Protein AF-A0AAF0R1K1-F1 (afdb_monomer)

Mean predicted aligned error: 7.23 Å

Sequence (117 aa):
MIPFNQLHDDLNLDPNGYLHAYNINDIQLICCQTDANTLWLVPDVVQRRFILCLKDMKVKFYWVLKRDRPKDKEVVKYERTLDPVDCPKPWEVKYVLNGSTNSFRAYNIISYIYSCD

Nearest PDB structures (foldseek):
  8j07-assembly1_3B  TM=2.674E-01  e=5.855E-01  Homo sapiens
  9cpb-assembly1_3K  TM=2.733E-01  e=1.311E+00  Bos taurus
  8iyj-assembly1_T  TM=2.563E-01  e=1.402E+00  Mus musculus
  3osn-assembly1_A  TM=3.584E-01  e=3.359E+00  Homo sapiens
  6hiv-assembly1_DH  TM=2.052E-01  e=8.606E+00  Trypanosoma brucei brucei

pLDDT: mean 85.27, std 10.62, range [51.88, 97.0]

Radius of gyration: 18.84 Å; Cα contacts (8 Å, |Δi|>4): 92; chains: 1; bounding box: 39×38×46 Å

Structure (mmCIF, N/CA/C/O backbone):
data_AF-A0AAF0R1K1-F1
#
_entry.id   AF-A0AAF0R1K1-F1
#
loop_
_atom_site.group_PDB
_atom_site.id
_atom_site.type_symbol
_atom_site.label_atom_id
_atom_site.label_alt_id
_atom_site.label_comp_id
_atom_site.label_asym_id
_atom_site.label_entity_id
_atom_site.label_seq_id
_atom_site.pdbx_PDB_ins_code
_atom_site.Cartn_x
_atom_site.Cartn_y
_atom_site.Cartn_z
_atom_site.occupancy
_atom_site.B_iso_or_equiv
_atom_site.auth_seq_id
_atom_site.auth_comp_id
_atom_site.auth_asym_id
_atom_site.auth_atom_id
_atom_site.pdbx_PDB_model_num
ATOM 1 N N . MET A 1 1 ? -0.180 0.262 -19.659 1.00 68.00 1 MET A N 1
ATOM 2 C CA . MET A 1 1 ? 1.215 0.747 -19.655 1.00 68.00 1 MET A CA 1
ATOM 3 C C . MET A 1 1 ? 1.371 1.681 -20.829 1.00 68.00 1 MET A C 1
ATOM 5 O O . MET A 1 1 ? 0.822 1.376 -21.882 1.00 68.00 1 MET A O 1
ATOM 9 N N . ILE A 1 2 ? 2.045 2.806 -20.630 1.00 74.06 2 ILE A N 1
ATOM 10 C CA . ILE A 1 2 ? 2.293 3.795 -21.682 1.00 74.06 2 ILE A CA 1
ATOM 11 C C . ILE A 1 2 ? 3.792 3.724 -22.020 1.00 74.06 2 ILE A C 1
ATOM 13 O O . ILE A 1 2 ? 4.606 3.824 -21.096 1.00 74.06 2 ILE A O 1
ATOM 17 N N . PRO A 1 3 ? 4.172 3.481 -23.289 1.00 77.19 3 PRO A N 1
ATOM 18 C CA . PRO A 1 3 ? 5.562 3.544 -23.736 1.00 77.19 3 PRO A CA 1
ATOM 19 C C . PRO A 1 3 ? 6.194 4.908 -23.455 1.00 77.19 3 PRO A C 1
ATOM 21 O O . PRO A 1 3 ? 5.545 5.938 -23.629 1.00 77.19 3 PRO A O 1
ATOM 24 N N . PHE A 1 4 ? 7.471 4.927 -23.069 1.00 78.44 4 PHE A N 1
ATOM 25 C CA . PHE A 1 4 ? 8.150 6.179 -22.724 1.00 78.44 4 PHE A CA 1
ATOM 26 C C . PHE A 1 4 ? 8.236 7.158 -23.906 1.00 78.44 4 PHE A C 1
ATOM 28 O O . PHE A 1 4 ? 8.067 8.356 -23.720 1.00 78.44 4 PHE A O 1
ATOM 35 N N . ASN A 1 5 ? 8.386 6.657 -25.138 1.00 75.31 5 ASN A N 1
ATOM 36 C CA . ASN A 1 5 ? 8.406 7.481 -26.356 1.00 75.31 5 ASN A CA 1
ATOM 37 C C . ASN A 1 5 ? 7.065 8.143 -26.720 1.00 75.31 5 ASN A C 1
ATOM 39 O O . ASN A 1 5 ? 7.016 8.899 -27.686 1.00 75.31 5 ASN A O 1
ATOM 43 N N . GLN A 1 6 ? 5.983 7.834 -26.002 1.00 75.94 6 GLN A N 1
ATOM 44 C CA . GLN A 1 6 ? 4.661 8.437 -26.195 1.00 75.94 6 GLN A CA 1
ATOM 45 C C . GLN A 1 6 ? 4.332 9.490 -25.128 1.00 75.94 6 GLN A C 1
ATOM 47 O O . GLN A 1 6 ? 3.236 10.048 -25.139 1.00 75.94 6 GLN A O 1
ATOM 52 N N . LEU A 1 7 ? 5.249 9.753 -24.193 1.00 73.50 7 LEU A N 1
ATOM 53 C CA . LEU A 1 7 ? 5.088 10.787 -23.176 1.00 73.50 7 LEU A CA 1
ATOM 54 C C . LEU A 1 7 ? 5.511 12.136 -23.776 1.00 73.50 7 LEU A C 1
ATOM 56 O O . LEU A 1 7 ? 6.601 12.250 -24.326 1.00 73.50 7 LEU A O 1
ATOM 60 N N . HIS A 1 8 ? 4.640 13.146 -23.709 1.00 62.00 8 HIS A N 1
ATOM 61 C CA . HIS A 1 8 ? 4.997 14.516 -24.086 1.00 62.00 8 HIS A CA 1
ATOM 62 C C . HIS A 1 8 ? 5.939 15.128 -23.032 1.00 62.00 8 HIS A C 1
ATOM 64 O O . HIS A 1 8 ? 5.689 14.998 -21.834 1.00 62.00 8 HIS A O 1
ATOM 70 N N . ASP A 1 9 ? 6.996 15.800 -23.500 1.00 61.88 9 ASP A N 1
ATOM 71 C CA . ASP A 1 9 ? 8.170 16.298 -22.750 1.00 61.88 9 ASP A CA 1
ATOM 72 C C . ASP A 1 9 ? 7.897 17.395 -21.696 1.00 61.88 9 ASP A C 1
ATOM 74 O O . ASP A 1 9 ? 8.830 17.961 -21.125 1.00 61.88 9 ASP A O 1
ATOM 78 N N . ASP A 1 10 ? 6.637 17.712 -21.395 1.00 64.12 10 ASP A N 1
ATOM 79 C CA . ASP A 1 10 ? 6.292 18.829 -20.504 1.00 64.12 10 ASP A CA 1
ATOM 80 C C . ASP A 1 10 ? 6.666 18.556 -19.030 1.00 64.12 10 ASP A C 1
ATOM 82 O O . ASP A 1 10 ? 6.693 19.474 -18.206 1.00 64.12 10 ASP A O 1
ATOM 86 N N . LEU A 1 11 ? 6.974 17.300 -18.679 1.00 68.38 11 LEU A N 1
ATOM 87 C CA . LEU A 1 11 ? 7.378 16.880 -17.339 1.00 68.38 11 LEU A CA 1
ATOM 88 C C . LEU A 1 11 ? 8.791 16.280 -17.369 1.00 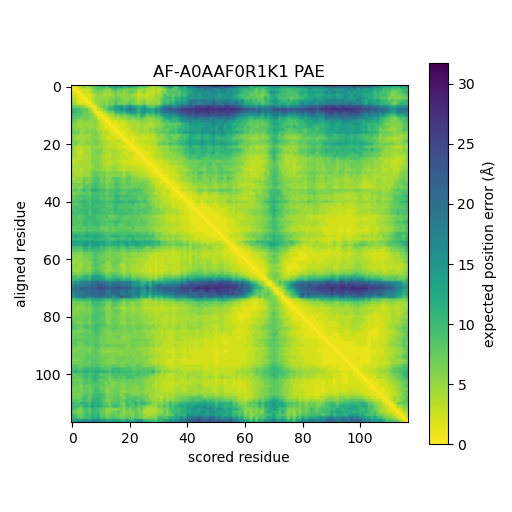68.38 11 LEU A C 1
ATOM 90 O O . LEU A 1 11 ? 9.025 15.267 -18.024 1.00 68.38 11 LEU A O 1
ATOM 94 N N . ASN A 1 12 ? 9.727 16.850 -16.602 1.00 74.38 12 ASN A N 1
ATOM 95 C CA . ASN A 1 12 ? 11.028 16.216 -16.385 1.00 74.38 12 ASN A CA 1
ATOM 96 C C . ASN A 1 12 ? 10.852 14.968 -15.499 1.00 74.38 12 ASN A C 1
ATOM 98 O O . ASN A 1 12 ? 10.825 15.065 -14.271 1.00 74.38 12 ASN A O 1
ATOM 102 N N . LEU A 1 13 ? 10.695 13.806 -16.141 1.00 75.44 13 LEU A N 1
ATOM 103 C CA . LEU A 1 13 ? 10.494 12.504 -15.492 1.00 75.44 13 LEU A CA 1
ATOM 104 C C . LEU A 1 13 ? 11.779 11.912 -14.900 1.00 75.44 13 LEU A C 1
ATOM 106 O O . LEU A 1 13 ? 11.704 10.956 -14.129 1.00 75.44 13 LEU A O 1
ATOM 110 N N . ASP A 1 14 ? 12.939 12.480 -15.229 1.00 79.50 14 ASP A N 1
ATOM 111 C CA . ASP A 1 14 ? 14.234 12.035 -14.727 1.00 79.50 14 ASP A CA 1
ATOM 112 C C . ASP A 1 14 ? 15.114 13.214 -14.286 1.00 79.50 14 ASP A C 1
ATOM 114 O O . ASP A 1 14 ? 16.162 13.491 -14.873 1.00 79.50 14 ASP A O 1
ATOM 118 N N . PRO A 1 15 ? 14.720 13.929 -13.219 1.00 81.69 15 PRO A N 1
ATOM 119 C CA . PRO A 1 15 ? 15.441 15.118 -12.776 1.00 81.69 15 PRO A CA 1
ATOM 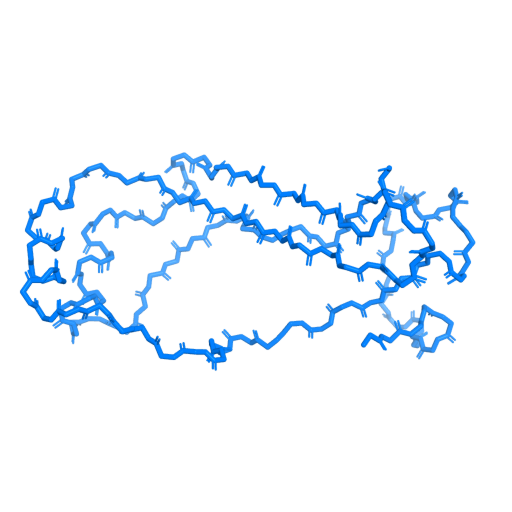120 C C . PRO A 1 15 ? 16.875 14.836 -12.314 1.00 81.69 15 PRO A C 1
ATOM 122 O O . PRO A 1 15 ? 17.673 15.765 -12.228 1.00 81.69 15 PRO A O 1
ATOM 125 N N . ASN A 1 16 ? 17.203 13.576 -12.022 1.00 84.12 16 ASN A N 1
ATOM 126 C CA . ASN A 1 16 ? 18.499 13.158 -11.494 1.00 84.12 16 ASN A CA 1
ATOM 127 C C . ASN A 1 16 ? 19.319 12.311 -12.486 1.00 84.12 16 ASN A C 1
ATOM 129 O O . ASN A 1 16 ? 20.400 11.849 -12.123 1.00 84.12 16 ASN A O 1
ATOM 133 N N . GLY A 1 17 ? 18.837 12.099 -13.715 1.00 83.94 17 GLY A N 1
ATOM 134 C CA . GLY A 1 17 ? 19.574 11.376 -14.756 1.00 83.94 17 GLY A CA 1
ATOM 135 C C . GLY A 1 17 ? 19.710 9.862 -14.532 1.00 83.94 17 GLY A C 1
ATOM 136 O O . GLY A 1 17 ? 20.645 9.249 -15.050 1.00 83.94 17 GLY A O 1
ATOM 137 N N . TYR A 1 18 ? 18.828 9.235 -13.749 1.00 83.62 18 TYR A N 1
ATOM 138 C CA . TYR A 1 18 ? 18.872 7.795 -13.473 1.00 83.62 18 TYR A CA 1
ATOM 139 C C . TYR A 1 18 ? 18.490 6.932 -14.682 1.00 83.62 18 TYR A C 1
ATOM 141 O O . TYR A 1 18 ? 18.896 5.772 -14.762 1.00 83.62 18 TYR A O 1
ATOM 149 N N . LEU A 1 19 ? 17.723 7.475 -15.628 1.00 84.50 19 LEU A N 1
ATOM 150 C CA . LEU A 1 19 ? 17.223 6.751 -16.793 1.00 84.50 19 LEU A CA 1
ATOM 151 C C . LEU A 1 19 ? 18.232 6.713 -17.950 1.00 84.50 19 LEU A C 1
ATOM 153 O O . LEU A 1 19 ? 18.048 5.925 -18.873 1.00 84.50 19 LEU A O 1
ATOM 157 N N . HIS A 1 20 ? 19.332 7.477 -17.892 1.00 84.19 20 HIS A N 1
ATOM 158 C CA . HIS A 1 20 ? 20.358 7.511 -18.949 1.00 84.19 20 HIS A CA 1
ATOM 159 C C . HIS A 1 20 ? 21.010 6.153 -19.250 1.00 84.19 20 HIS A C 1
ATOM 161 O O . HIS A 1 20 ? 21.535 5.959 -20.346 1.00 84.19 20 HIS A O 1
ATOM 167 N N . ALA A 1 21 ? 20.995 5.218 -18.296 1.00 87.19 21 ALA A N 1
ATOM 168 C CA . ALA A 1 21 ? 21.533 3.872 -18.481 1.00 87.19 21 ALA A CA 1
ATOM 169 C C . ALA A 1 21 ? 20.591 2.926 -19.258 1.00 87.19 21 ALA A C 1
ATOM 171 O O . ALA A 1 21 ? 21.010 1.828 -19.622 1.00 87.19 21 ALA A O 1
ATOM 172 N N . TYR A 1 22 ? 19.341 3.328 -19.507 1.00 85.44 22 TYR A N 1
ATOM 173 C CA . TYR A 1 22 ? 18.289 2.489 -20.083 1.00 85.44 22 TYR A CA 1
ATOM 174 C C . TYR A 1 22 ? 17.904 2.948 -21.491 1.00 85.44 22 TYR A C 1
ATOM 176 O O . TYR A 1 22 ? 17.942 4.137 -21.813 1.00 85.44 22 TYR A O 1
ATOM 184 N N . ASN A 1 23 ? 17.498 2.008 -22.349 1.00 87.88 23 ASN A N 1
ATOM 185 C CA . ASN A 1 23 ? 16.909 2.356 -23.636 1.00 87.88 23 ASN A CA 1
ATOM 186 C C . ASN A 1 23 ? 15.466 2.850 -23.437 1.00 87.88 23 ASN A C 1
ATOM 188 O O . ASN A 1 23 ? 14.776 2.440 -22.506 1.00 87.88 23 ASN A O 1
ATOM 192 N N . ILE A 1 24 ? 14.957 3.657 -24.370 1.00 83.50 24 ILE A N 1
ATOM 193 C CA . ILE A 1 24 ? 13.559 4.104 -24.364 1.00 83.50 24 ILE A CA 1
ATOM 194 C C . ILE A 1 24 ? 12.547 2.947 -24.332 1.00 83.50 24 ILE A C 1
ATOM 196 O O . ILE A 1 24 ? 11.460 3.089 -23.779 1.00 83.50 24 ILE A O 1
ATOM 200 N N . ASN A 1 25 ? 12.914 1.792 -24.895 1.00 84.38 25 ASN A N 1
ATOM 201 C CA . ASN A 1 25 ? 12.087 0.583 -24.891 1.00 84.38 25 ASN A CA 1
ATOM 202 C C . ASN A 1 25 ? 12.113 -0.177 -23.553 1.00 84.38 25 ASN A C 1
ATOM 204 O O . ASN A 1 25 ? 11.240 -1.012 -23.317 1.00 84.38 25 ASN A O 1
ATOM 208 N N . ASP A 1 26 ? 13.089 0.104 -22.688 1.00 83.31 26 ASP A N 1
ATOM 209 C CA . ASP A 1 26 ? 13.217 -0.521 -21.368 1.00 83.31 26 ASP A CA 1
ATOM 210 C C . ASP A 1 26 ? 12.384 0.211 -20.304 1.00 83.31 26 ASP A C 1
ATOM 212 O O . ASP A 1 26 ? 12.149 -0.321 -19.218 1.00 83.31 26 ASP A O 1
ATOM 216 N N . ILE A 1 27 ? 11.913 1.422 -20.617 1.00 84.06 27 ILE A N 1
ATOM 217 C CA . ILE A 1 27 ? 11.181 2.288 -19.696 1.00 84.06 27 ILE A CA 1
ATOM 218 C C . ILE A 1 27 ? 9.689 2.250 -20.033 1.00 84.06 27 ILE A C 1
ATOM 220 O O . ILE A 1 27 ? 9.266 2.443 -21.175 1.00 84.06 27 ILE A O 1
ATOM 224 N N . GLN A 1 28 ? 8.864 2.022 -19.013 1.00 82.69 28 GLN A N 1
ATOM 225 C CA . GLN A 1 28 ? 7.411 1.972 -19.144 1.00 82.69 28 GLN A CA 1
ATOM 226 C C . GLN A 1 28 ? 6.748 2.749 -18.014 1.00 82.69 28 GLN A C 1
ATOM 228 O O . GLN A 1 28 ? 7.118 2.603 -16.849 1.00 82.69 28 GLN A O 1
ATOM 233 N N . LEU A 1 29 ? 5.715 3.526 -18.346 1.00 83.50 29 LEU A N 1
ATOM 234 C CA . LEU A 1 29 ? 4.883 4.183 -17.346 1.00 83.50 29 LEU A CA 1
ATOM 235 C C . LEU A 1 29 ? 3.709 3.281 -16.947 1.00 83.50 29 LEU A C 1
ATOM 237 O O . LEU A 1 29 ? 2.954 2.772 -17.790 1.00 83.50 29 LEU A O 1
ATOM 241 N N . ILE A 1 30 ? 3.535 3.114 -15.636 1.00 83.94 30 ILE A N 1
ATOM 242 C CA . ILE A 1 30 ? 2.426 2.377 -15.029 1.00 83.94 30 ILE A CA 1
ATOM 243 C C . ILE A 1 30 ? 1.500 3.376 -14.339 1.00 83.94 30 ILE A C 1
ATOM 245 O O . ILE A 1 30 ? 1.873 4.008 -13.355 1.00 83.94 30 ILE A O 1
ATOM 249 N N . CYS A 1 31 ? 0.273 3.492 -14.844 1.00 82.88 31 CYS A N 1
ATOM 250 C CA . CYS A 1 31 ? -0.772 4.304 -14.231 1.00 82.88 31 CYS A CA 1
ATOM 251 C C . CYS A 1 31 ? -1.653 3.406 -13.357 1.00 82.88 31 CYS A C 1
ATOM 253 O O . CYS A 1 31 ? -2.445 2.619 -13.878 1.00 82.88 31 CYS A O 1
ATOM 255 N N . CYS A 1 32 ? -1.504 3.506 -12.038 1.00 84.38 32 CYS A N 1
ATOM 256 C CA . CYS A 1 32 ? -2.362 2.803 -11.086 1.00 84.38 32 CYS A CA 1
ATOM 257 C C . CYS A 1 32 ? -3.651 3.594 -10.836 1.00 84.38 32 CYS A C 1
ATOM 259 O O . CYS A 1 32 ? -3.615 4.816 -10.698 1.00 84.38 32 CYS A O 1
ATOM 261 N N . GLN A 1 33 ? -4.782 2.896 -10.737 1.00 88.69 33 GLN A N 1
ATOM 262 C CA . GLN A 1 33 ? -6.019 3.488 -10.228 1.00 88.69 33 GLN A CA 1
ATOM 263 C C . GLN A 1 33 ? -5.927 3.652 -8.707 1.00 88.69 33 GLN A C 1
ATOM 265 O O . GLN A 1 33 ? -5.313 2.829 -8.026 1.00 88.69 33 GLN A O 1
ATOM 270 N N . THR A 1 34 ? -6.513 4.728 -8.183 1.00 86.75 34 THR A N 1
ATOM 271 C CA . THR A 1 34 ? -6.523 5.019 -6.741 1.00 86.75 34 THR A CA 1
ATOM 272 C C . THR A 1 34 ? -7.482 4.117 -5.976 1.00 86.75 34 THR A C 1
ATOM 274 O O . THR A 1 34 ? -7.205 3.765 -4.831 1.00 86.75 34 THR A O 1
ATOM 277 N N . ASP A 1 35 ? -8.591 3.736 -6.609 1.00 91.12 35 ASP A N 1
ATOM 278 C CA . ASP A 1 35 ? -9.600 2.880 -6.001 1.00 91.12 35 ASP A CA 1
ATOM 279 C C . ASP A 1 35 ? -9.208 1.408 -6.120 1.00 91.12 35 ASP A C 1
ATOM 281 O O . ASP A 1 35 ? -8.686 0.949 -7.140 1.00 91.12 35 ASP A O 1
ATOM 285 N N . ALA A 1 36 ? -9.479 0.649 -5.059 1.00 89.44 36 ALA A N 1
ATOM 286 C CA . ALA A 1 36 ? -9.235 -0.782 -5.057 1.00 89.44 36 ALA A CA 1
ATOM 287 C C . ALA A 1 36 ? -10.161 -1.482 -6.062 1.00 89.44 36 ALA A C 1
ATOM 289 O O . ALA A 1 36 ? -11.368 -1.250 -6.093 1.00 89.44 36 ALA A O 1
ATOM 290 N N . ASN A 1 37 ? -9.602 -2.406 -6.840 1.00 91.31 37 ASN A N 1
ATOM 291 C CA . ASN A 1 37 ? -10.364 -3.218 -7.789 1.00 91.31 37 ASN A CA 1
ATOM 292 C C . ASN A 1 37 ? -11.131 -4.379 -7.125 1.00 91.31 37 ASN A C 1
ATOM 294 O O . ASN A 1 37 ? -11.931 -5.042 -7.782 1.00 91.31 37 ASN A O 1
ATOM 298 N N . THR A 1 38 ? -10.884 -4.646 -5.841 1.00 93.00 38 THR A N 1
ATOM 299 C CA . THR A 1 38 ? -11.530 -5.713 -5.071 1.00 93.00 38 THR A CA 1
ATOM 300 C C . THR A 1 38 ? -12.130 -5.180 -3.781 1.00 93.00 38 THR A C 1
ATOM 302 O O . THR A 1 38 ? -11.501 -4.387 -3.079 1.00 93.00 38 THR A O 1
ATOM 305 N N . LEU A 1 39 ? -13.308 -5.692 -3.423 1.00 91.62 39 LEU A N 1
ATOM 306 C CA . LEU A 1 39 ? -13.934 -5.418 -2.133 1.00 91.62 39 LEU A CA 1
ATOM 307 C C . LEU A 1 39 ? -13.116 -6.011 -0.982 1.00 91.62 39 LEU A C 1
ATOM 309 O O . LEU A 1 39 ? -12.545 -7.099 -1.083 1.00 91.62 39 LEU A O 1
ATOM 313 N N . TRP A 1 40 ? -13.113 -5.311 0.148 1.00 90.19 40 TRP A N 1
ATOM 314 C CA . TRP A 1 40 ? -12.492 -5.796 1.371 1.00 90.19 40 TRP A CA 1
ATOM 315 C C . TRP A 1 40 ? -13.422 -6.790 2.077 1.00 90.19 40 TRP A C 1
ATOM 317 O O . TRP A 1 40 ? -14.244 -6.420 2.908 1.00 90.19 40 TRP A O 1
ATOM 327 N N . LEU A 1 41 ? -13.309 -8.071 1.716 1.00 92.62 41 LEU A N 1
ATOM 328 C CA . LEU A 1 41 ? -14.176 -9.159 2.198 1.00 92.62 41 LEU A CA 1
ATOM 329 C C . LEU A 1 41 ? -13.789 -9.680 3.597 1.00 92.62 41 LEU A C 1
ATOM 331 O O . LEU A 1 41 ? -13.761 -10.888 3.834 1.00 92.62 41 LEU A O 1
ATOM 335 N N . VAL A 1 42 ? -13.450 -8.790 4.532 1.00 92.88 42 VAL A N 1
ATOM 336 C CA . VAL A 1 42 ? -13.164 -9.182 5.921 1.00 92.88 42 VAL A CA 1
ATOM 337 C C . VAL A 1 42 ? -14.481 -9.305 6.691 1.00 92.88 42 VAL A C 1
ATOM 339 O O . VAL A 1 42 ? -15.216 -8.325 6.757 1.00 92.88 42 VAL A O 1
ATOM 342 N N . PRO A 1 43 ? -14.789 -10.463 7.310 1.00 95.75 43 PRO A N 1
ATOM 343 C CA . PRO A 1 43 ? -16.024 -10.622 8.075 1.00 95.75 43 PRO A CA 1
ATOM 344 C C . PRO A 1 43 ? -16.127 -9.627 9.237 1.00 95.75 43 PRO A C 1
ATOM 346 O O . PRO A 1 43 ? -15.141 -9.401 9.944 1.00 95.75 43 PRO A O 1
ATOM 349 N N . ASP A 1 44 ? -17.334 -9.131 9.518 1.00 93.19 44 ASP A N 1
ATOM 350 C CA . ASP A 1 44 ? -17.600 -8.123 10.558 1.00 93.19 44 ASP A CA 1
ATOM 351 C C . ASP A 1 44 ? -16.983 -8.465 11.920 1.00 93.19 44 ASP A C 1
ATOM 353 O O . ASP A 1 44 ? -16.407 -7.614 12.600 1.00 93.19 44 ASP A O 1
ATOM 357 N N . VAL A 1 45 ? -17.075 -9.732 12.336 1.00 95.38 45 VAL A N 1
ATOM 358 C CA . VAL A 1 45 ? -16.522 -10.198 13.619 1.00 95.38 45 VAL A CA 1
ATOM 359 C C . VAL A 1 45 ? -14.996 -10.052 13.647 1.00 95.38 45 VAL A C 1
ATOM 361 O O . VAL A 1 45 ? -14.427 -9.656 14.667 1.00 95.38 45 VAL A O 1
ATOM 364 N N . VAL A 1 46 ? -14.331 -10.329 12.522 1.00 95.56 46 VAL A N 1
ATOM 365 C CA . VAL A 1 46 ? -12.878 -10.187 12.374 1.00 95.56 46 VAL A CA 1
ATOM 366 C C . VAL A 1 46 ? -12.496 -8.711 12.354 1.00 95.56 46 VAL A C 1
ATOM 368 O O . VAL A 1 46 ? -11.574 -8.322 13.070 1.00 95.56 46 VAL A O 1
ATOM 371 N N . GLN A 1 47 ? -13.232 -7.876 11.615 1.00 94.19 47 GLN A N 1
ATOM 372 C CA . GLN A 1 47 ? -12.987 -6.435 11.552 1.00 94.19 47 GLN A CA 1
ATOM 373 C C . GLN A 1 47 ? -13.128 -5.776 12.933 1.00 94.19 47 GLN A C 1
ATOM 375 O O . GLN A 1 47 ? -12.224 -5.065 13.372 1.00 94.19 47 GLN A O 1
ATOM 380 N N . ARG A 1 48 ? -14.210 -6.067 13.672 1.00 94.75 48 ARG A N 1
ATOM 381 C CA . ARG A 1 48 ? -14.425 -5.548 15.036 1.00 94.75 48 ARG A CA 1
ATOM 382 C C . ARG A 1 48 ? -13.303 -5.959 15.981 1.00 94.75 48 ARG A C 1
ATOM 384 O O . ARG A 1 48 ? -12.784 -5.128 16.726 1.00 94.75 48 ARG A O 1
ATOM 391 N N . ARG A 1 49 ? -12.888 -7.229 15.934 1.00 94.81 49 ARG A N 1
ATOM 392 C CA . ARG A 1 49 ? -11.777 -7.717 16.760 1.00 94.81 49 ARG A CA 1
ATOM 393 C C . ARG A 1 49 ? -10.454 -7.055 16.378 1.00 94.81 49 ARG A C 1
ATOM 395 O O . ARG A 1 49 ? -9.689 -6.691 17.268 1.00 94.81 49 ARG A O 1
ATOM 402 N N . PHE A 1 50 ? -10.207 -6.847 15.086 1.00 93.06 50 PHE A N 1
ATOM 403 C CA . PHE A 1 50 ? -9.036 -6.124 14.600 1.00 93.06 50 PHE A CA 1
ATOM 404 C C . PHE A 1 50 ? -8.999 -4.690 15.145 1.00 93.06 50 PHE A C 1
ATOM 406 O O . PHE A 1 50 ? -7.998 -4.297 15.738 1.00 93.06 50 PHE A O 1
ATOM 413 N N . ILE A 1 51 ? -10.105 -3.943 15.057 1.00 94.25 51 ILE A N 1
ATOM 414 C CA . ILE A 1 51 ? -10.222 -2.572 15.587 1.00 94.25 51 ILE A CA 1
ATOM 415 C C . ILE A 1 51 ? -9.924 -2.524 17.095 1.00 94.25 51 ILE A C 1
ATOM 417 O O . ILE A 1 51 ? -9.187 -1.650 17.560 1.00 94.25 51 ILE A O 1
ATOM 421 N N . LEU A 1 52 ? -10.459 -3.470 17.874 1.00 93.56 52 LEU A N 1
ATOM 422 C CA . LEU A 1 52 ? -10.225 -3.533 19.321 1.00 93.56 52 LEU A CA 1
ATOM 423 C C . LEU A 1 52 ? -8.753 -3.808 19.656 1.00 93.56 52 LEU A C 1
ATOM 425 O O . LEU A 1 52 ? -8.185 -3.159 20.537 1.00 93.56 52 LEU A O 1
ATOM 429 N N . CYS A 1 53 ? -8.124 -4.737 18.937 1.00 93.38 53 CYS A N 1
ATOM 430 C CA . CYS A 1 53 ? -6.761 -5.183 19.213 1.00 93.38 53 CYS A CA 1
ATOM 431 C C . CYS A 1 53 ? -5.667 -4.316 18.569 1.00 93.38 53 CYS A C 1
ATOM 433 O O . CYS A 1 53 ? -4.505 -4.463 18.944 1.00 93.38 53 CYS A O 1
ATOM 435 N N . LEU A 1 54 ? -6.002 -3.416 17.638 1.00 92.56 54 LEU A N 1
ATOM 436 C CA . LEU A 1 54 ? -5.023 -2.577 16.946 1.00 92.56 54 LEU A CA 1
ATOM 437 C C . LEU A 1 54 ? -4.359 -1.602 17.938 1.00 92.56 54 LEU A C 1
ATOM 439 O O . LEU A 1 54 ? -4.969 -0.628 18.380 1.00 92.56 54 LEU A O 1
ATOM 443 N N . LYS A 1 55 ? -3.120 -1.894 18.333 1.00 88.81 55 LYS A N 1
ATOM 444 C CA . LYS A 1 55 ? -2.304 -1.063 19.235 1.00 88.81 55 LYS A CA 1
ATOM 445 C C . LYS A 1 55 ? -1.027 -0.634 18.539 1.00 88.81 55 LYS A C 1
ATOM 447 O O . LYS A 1 55 ? -0.796 0.556 18.391 1.00 88.81 55 LYS A O 1
ATOM 452 N N . ASP A 1 56 ? -0.297 -1.615 18.027 1.00 87.62 56 ASP A N 1
ATOM 453 C CA . ASP A 1 56 ? 0.865 -1.423 17.174 1.00 87.62 56 ASP A CA 1
ATOM 454 C C . ASP A 1 56 ? 0.528 -1.893 15.765 1.00 87.62 56 ASP A C 1
ATOM 456 O O . ASP A 1 56 ? -0.187 -2.881 15.571 1.00 87.62 56 ASP A O 1
ATOM 460 N N . MET A 1 57 ? 1.029 -1.171 14.770 1.00 89.38 57 MET A N 1
ATOM 461 C CA . MET A 1 57 ? 0.764 -1.459 13.370 1.00 89.38 57 MET A CA 1
ATOM 462 C C . MET A 1 57 ? 2.044 -1.302 12.562 1.00 89.38 57 MET A C 1
ATOM 464 O O . MET A 1 57 ? 2.849 -0.410 12.817 1.00 89.38 57 MET A O 1
ATOM 468 N N . LYS A 1 58 ? 2.205 -2.160 11.557 1.00 90.75 58 LYS A N 1
ATOM 469 C CA . LYS A 1 58 ? 3.192 -1.994 10.494 1.00 90.75 58 LYS A CA 1
ATOM 470 C C . LYS A 1 58 ? 2.448 -1.945 9.175 1.00 90.75 58 LYS A C 1
ATOM 472 O O . LYS A 1 58 ? 1.638 -2.828 8.899 1.00 90.75 58 LYS A O 1
ATOM 477 N N . VAL A 1 59 ? 2.728 -0.929 8.371 1.00 91.56 59 VAL A N 1
ATOM 478 C CA . VAL A 1 59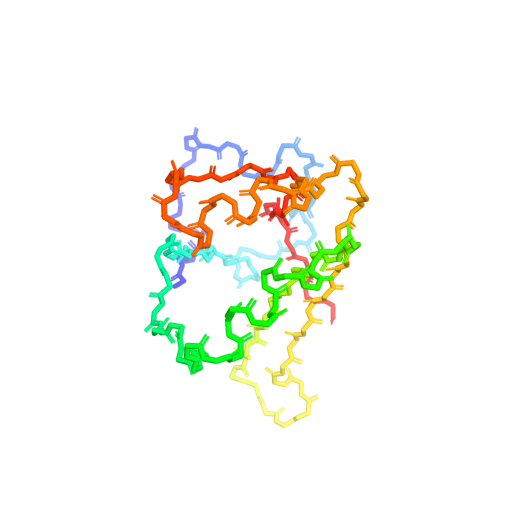 ? 2.195 -0.842 7.013 1.00 91.56 59 VAL A CA 1
ATOM 479 C C . VAL A 1 59 ? 3.232 -1.429 6.069 1.00 91.56 59 VAL A C 1
ATOM 481 O O . VAL A 1 59 ? 4.413 -1.090 6.141 1.00 91.56 59 VAL A O 1
ATOM 484 N N . LYS A 1 60 ? 2.793 -2.333 5.196 1.00 93.12 60 LYS A N 1
ATOM 485 C CA . LYS A 1 60 ? 3.622 -2.904 4.139 1.00 93.12 60 LYS A CA 1
ATOM 486 C C . LYS A 1 60 ? 3.118 -2.423 2.794 1.00 93.12 60 LYS A C 1
ATOM 488 O O . LYS A 1 60 ? 1.922 -2.486 2.526 1.00 93.12 60 LYS A O 1
ATOM 493 N N . PHE A 1 61 ? 4.044 -1.986 1.957 1.00 91.50 61 PHE A N 1
ATOM 494 C CA . PHE A 1 61 ? 3.787 -1.652 0.568 1.00 91.50 61 PHE A CA 1
ATOM 495 C C . PHE A 1 61 ? 4.567 -2.615 -0.315 1.00 91.50 61 PHE A C 1
ATOM 497 O O . PHE A 1 61 ? 5.739 -2.891 -0.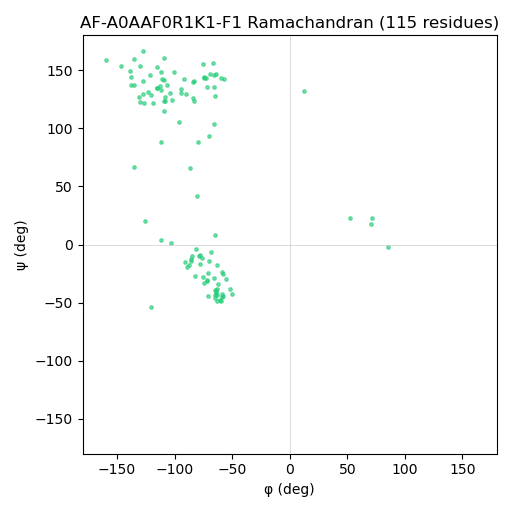058 1.00 91.50 61 PHE A O 1
ATOM 504 N N . TYR A 1 62 ? 3.919 -3.137 -1.348 1.00 91.56 62 TYR A N 1
ATOM 505 C CA . TYR A 1 62 ? 4.566 -4.002 -2.317 1.00 91.56 62 TYR A CA 1
ATOM 506 C C . TYR A 1 62 ? 3.955 -3.791 -3.695 1.00 91.56 62 TYR A C 1
ATOM 508 O O . TYR A 1 62 ? 2.784 -3.434 -3.820 1.00 91.56 62 TYR A O 1
ATOM 516 N N . TRP A 1 63 ? 4.746 -4.058 -4.724 1.00 89.19 63 TRP A N 1
ATOM 517 C CA . TRP A 1 63 ? 4.265 -4.179 -6.092 1.00 89.19 63 TRP A CA 1
ATOM 518 C C . TRP A 1 63 ? 4.788 -5.476 -6.698 1.00 89.19 63 TRP A C 1
ATOM 520 O O . TRP A 1 63 ? 5.809 -6.024 -6.273 1.00 89.19 63 TRP A O 1
ATOM 530 N N . VAL A 1 64 ? 4.048 -5.991 -7.677 1.00 89.50 64 VAL A N 1
ATOM 531 C CA . VAL A 1 64 ? 4.398 -7.201 -8.421 1.00 89.50 64 VAL A CA 1
ATOM 532 C C . VAL A 1 64 ? 4.280 -6.887 -9.901 1.00 89.50 64 VAL A C 1
ATOM 534 O O . VAL A 1 64 ? 3.207 -6.504 -10.365 1.00 89.50 64 VAL A O 1
ATOM 537 N N . LEU A 1 65 ? 5.368 -7.076 -10.638 1.00 87.38 65 LEU A N 1
ATOM 538 C CA . LEU A 1 65 ? 5.397 -6.956 -12.087 1.00 87.38 65 LEU A CA 1
ATOM 539 C C . LEU A 1 65 ? 5.545 -8.339 -12.697 1.00 87.38 65 LEU A C 1
ATOM 541 O O . LEU A 1 65 ? 6.478 -9.076 -12.380 1.00 87.38 65 LEU A O 1
ATOM 545 N N . LYS A 1 66 ? 4.598 -8.684 -13.567 1.00 84.88 66 LYS A N 1
ATOM 546 C CA . LYS A 1 66 ? 4.628 -9.912 -14.355 1.00 84.88 66 LYS A CA 1
ATOM 547 C C . LYS A 1 66 ? 5.058 -9.567 -15.777 1.00 84.88 66 LYS A C 1
ATOM 549 O O . LYS A 1 66 ? 4.452 -8.701 -16.401 1.00 84.88 66 LYS A O 1
ATOM 554 N N . ARG A 1 67 ? 6.111 -10.217 -16.262 1.00 78.69 67 ARG A N 1
ATOM 555 C CA . ARG A 1 67 ? 6.691 -10.053 -17.597 1.00 78.69 67 ARG A CA 1
ATOM 556 C C . ARG A 1 67 ? 6.395 -11.286 -18.432 1.00 78.69 67 ARG A C 1
ATOM 558 O O . ARG A 1 67 ? 6.516 -12.402 -17.940 1.00 78.69 67 ARG A O 1
ATOM 565 N N . ASP A 1 68 ? 6.112 -11.067 -19.706 1.00 73.25 68 ASP A N 1
ATOM 566 C CA . ASP A 1 68 ? 5.832 -12.127 -20.674 1.00 73.25 68 ASP A CA 1
ATOM 567 C C . ASP A 1 68 ? 7.149 -12.648 -21.294 1.00 73.25 68 ASP A C 1
ATOM 569 O O . ASP A 1 68 ? 7.474 -12.382 -22.450 1.00 73.25 68 ASP A O 1
ATOM 573 N N . ARG A 1 69 ? 8.008 -13.285 -20.480 1.00 66.06 69 ARG A N 1
ATOM 574 C CA . ARG A 1 69 ? 9.302 -13.868 -20.908 1.00 66.06 69 ARG A CA 1
ATOM 575 C C . ARG A 1 69 ? 9.291 -15.393 -20.7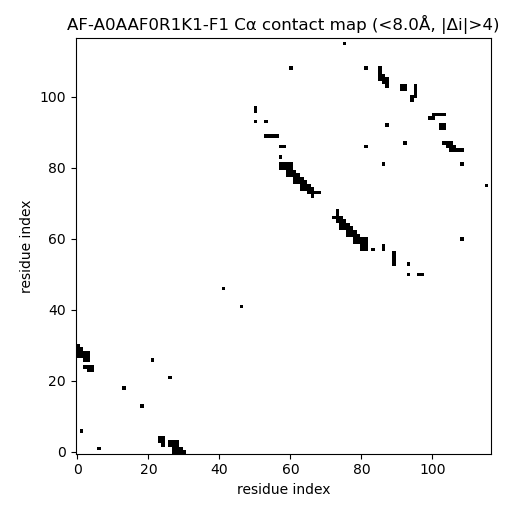36 1.00 66.06 69 ARG A C 1
ATOM 577 O O . ARG A 1 69 ? 8.619 -15.873 -19.833 1.00 66.06 69 ARG A O 1
ATOM 584 N N . PRO A 1 70 ? 10.073 -16.165 -21.519 1.00 62.25 70 PRO A N 1
ATOM 585 C CA . PRO A 1 70 ? 10.157 -17.609 -21.324 1.00 62.25 70 PRO A CA 1
ATOM 586 C C . PRO A 1 70 ? 10.787 -17.951 -19.961 1.00 62.25 70 PRO A C 1
ATOM 588 O O . PRO A 1 70 ? 11.841 -17.413 -19.629 1.00 62.25 70 PRO A O 1
ATOM 591 N N . LYS A 1 71 ? 10.070 -18.808 -19.213 1.00 51.88 71 LYS A N 1
ATOM 592 C CA . LYS A 1 71 ? 10.301 -19.469 -17.907 1.00 51.88 71 LYS A CA 1
ATOM 593 C C . LYS A 1 71 ? 11.459 -18.984 -17.008 1.00 51.88 71 LYS A C 1
ATOM 595 O O . LYS A 1 71 ? 12.613 -18.891 -17.407 1.00 51.88 71 LYS A O 1
ATOM 600 N N . ASP A 1 72 ? 11.101 -18.778 -15.736 1.00 56.06 72 ASP A N 1
ATOM 601 C CA . ASP A 1 72 ? 11.938 -18.495 -14.549 1.00 56.06 72 ASP A CA 1
ATOM 602 C C . ASP A 1 72 ? 12.332 -17.025 -14.292 1.00 56.06 72 ASP A C 1
ATOM 604 O O . ASP A 1 72 ? 12.922 -16.717 -13.258 1.00 56.06 72 ASP A O 1
ATOM 608 N N . LYS A 1 73 ? 11.938 -16.079 -15.160 1.00 58.19 73 LYS A N 1
ATOM 609 C CA . LYS A 1 73 ? 12.133 -14.620 -14.950 1.00 58.19 73 LYS A CA 1
ATOM 610 C C . LYS A 1 73 ? 10.846 -13.789 -15.056 1.00 58.19 73 LYS A C 1
ATOM 612 O O . LYS A 1 73 ? 10.895 -12.574 -15.278 1.00 58.19 73 LYS A O 1
ATOM 617 N N . GLU A 1 74 ? 9.700 -14.441 -14.901 1.00 70.56 74 GLU A N 1
ATOM 618 C CA . GLU A 1 74 ? 8.379 -13.864 -15.169 1.00 70.56 74 GLU A CA 1
ATOM 619 C C . GLU A 1 74 ? 7.900 -12.883 -14.097 1.00 70.56 74 GLU A C 1
ATOM 621 O O . GLU A 1 74 ? 7.142 -11.982 -14.427 1.00 70.56 74 GLU A O 1
ATOM 626 N N . VAL A 1 75 ? 8.323 -13.000 -12.834 1.00 81.69 75 VAL A N 1
ATOM 627 C CA . VAL A 1 75 ? 7.754 -12.187 -11.746 1.00 81.69 75 VAL A CA 1
ATOM 628 C C . VAL A 1 75 ? 8.838 -11.457 -10.968 1.00 81.69 75 VAL A C 1
ATOM 630 O O . VAL A 1 75 ? 9.717 -12.082 -10.384 1.00 81.69 75 VAL A O 1
ATOM 633 N N . VAL A 1 76 ? 8.734 -10.131 -10.920 1.00 83.88 76 VAL A N 1
ATOM 634 C CA . VAL A 1 76 ? 9.539 -9.267 -10.052 1.00 83.88 76 VAL A CA 1
ATOM 635 C C . VAL A 1 76 ? 8.630 -8.727 -8.956 1.00 83.88 76 VAL A C 1
ATOM 637 O O . VAL A 1 76 ? 7.559 -8.189 -9.238 1.00 83.88 76 VAL A O 1
ATOM 640 N N . LYS A 1 77 ? 9.036 -8.892 -7.696 1.00 88.31 77 LYS A N 1
ATOM 641 C CA . LYS A 1 77 ? 8.308 -8.384 -6.532 1.00 88.31 77 LYS A CA 1
ATOM 642 C C . LYS A 1 77 ? 9.225 -7.479 -5.727 1.00 88.31 77 LYS A C 1
ATOM 644 O O . LYS A 1 77 ? 10.316 -7.885 -5.343 1.00 88.31 77 LYS A O 1
ATOM 649 N N . TYR A 1 78 ? 8.720 -6.303 -5.393 1.00 88.12 78 TYR A N 1
ATOM 650 C CA . TYR A 1 78 ? 9.316 -5.415 -4.408 1.00 88.12 78 TYR A CA 1
ATOM 651 C C . TYR A 1 78 ? 8.391 -5.325 -3.203 1.00 88.12 78 TYR A C 1
ATOM 653 O O . TYR A 1 78 ? 7.183 -5.182 -3.370 1.00 88.12 78 TYR A O 1
ATOM 661 N N . GLU A 1 79 ? 8.941 -5.393 -1.996 1.00 91.94 79 GLU A N 1
ATOM 662 C CA . GLU A 1 79 ? 8.202 -5.222 -0.747 1.00 91.94 79 GLU A CA 1
ATOM 663 C C . GLU A 1 79 ? 9.030 -4.368 0.205 1.00 91.94 79 GLU A C 1
ATOM 665 O O . GLU A 1 79 ? 10.229 -4.585 0.368 1.00 91.94 79 GLU A O 1
ATOM 670 N N . ARG A 1 80 ? 8.372 -3.424 0.874 1.00 91.69 80 ARG A N 1
ATOM 671 C CA . ARG A 1 80 ? 8.965 -2.653 1.960 1.00 91.69 80 ARG A CA 1
ATOM 672 C C . ARG A 1 80 ? 7.979 -2.478 3.103 1.00 91.69 80 ARG A C 1
ATOM 674 O O . ARG A 1 80 ? 6.765 -2.403 2.904 1.00 91.69 80 ARG A O 1
ATOM 681 N N . THR A 1 81 ? 8.518 -2.389 4.311 1.00 94.31 81 THR A N 1
ATOM 682 C CA . THR A 1 81 ? 7.759 -1.950 5.485 1.00 94.31 81 THR A CA 1
ATOM 683 C C . THR A 1 81 ? 7.989 -0.456 5.651 1.00 94.31 81 THR A C 1
ATOM 685 O O . THR A 1 81 ? 9.125 -0.011 5.528 1.00 94.31 81 THR A O 1
ATOM 688 N N . LEU A 1 82 ? 6.924 0.310 5.880 1.00 93.25 82 LEU A N 1
ATOM 689 C CA . LEU A 1 82 ? 7.040 1.744 6.113 1.00 93.25 82 LEU A CA 1
ATOM 690 C C . LEU A 1 82 ? 7.707 2.029 7.456 1.00 93.25 82 LEU A C 1
ATOM 692 O O . LEU A 1 82 ? 7.480 1.308 8.435 1.00 93.25 82 LEU A O 1
ATOM 696 N N . ASP A 1 83 ? 8.463 3.122 7.504 1.00 93.19 83 ASP A N 1
ATOM 697 C CA . ASP A 1 83 ? 8.999 3.626 8.757 1.00 93.19 83 ASP A CA 1
ATOM 698 C C . ASP A 1 83 ? 7.858 4.065 9.689 1.00 93.19 83 ASP A C 1
ATOM 700 O O . ASP A 1 83 ? 6.822 4.561 9.228 1.00 93.19 83 ASP A O 1
ATOM 704 N N . PRO A 1 84 ? 8.011 3.922 11.019 1.00 92.44 84 PRO A N 1
ATOM 705 C CA . PRO A 1 84 ? 6.960 4.292 11.966 1.00 92.44 84 PRO A CA 1
ATOM 706 C C . PRO A 1 84 ? 6.519 5.761 11.888 1.00 92.44 84 PRO A C 1
ATOM 708 O O . PRO A 1 84 ? 5.394 6.075 12.275 1.00 92.44 84 PRO A O 1
ATOM 711 N N . VAL A 1 85 ? 7.392 6.658 11.410 1.00 93.19 85 VAL A N 1
ATOM 712 C CA . VAL A 1 85 ? 7.084 8.085 11.204 1.00 93.19 85 VAL A CA 1
ATOM 713 C C . VAL A 1 85 ? 6.149 8.318 10.014 1.00 93.19 85 VAL A C 1
ATOM 715 O O . VAL A 1 85 ? 5.333 9.235 10.049 1.00 93.19 85 VAL A O 1
ATOM 718 N N . ASP A 1 86 ? 6.224 7.448 9.009 1.00 93.75 86 ASP A N 1
ATOM 719 C CA . ASP A 1 86 ? 5.441 7.524 7.777 1.00 93.75 86 ASP A CA 1
ATOM 720 C C . ASP A 1 86 ? 4.116 6.757 7.870 1.00 93.75 86 ASP A C 1
ATOM 722 O O . ASP A 1 86 ? 3.218 6.929 7.040 1.00 93.75 86 ASP A O 1
ATOM 726 N N . CYS A 1 87 ? 3.982 5.901 8.885 1.00 94.12 87 CYS A N 1
ATOM 727 C CA . CYS A 1 87 ? 2.755 5.174 9.167 1.00 94.12 87 CYS A CA 1
ATOM 728 C C . CYS A 1 87 ? 1.678 6.104 9.752 1.00 94.12 87 CYS A C 1
ATOM 730 O O . CYS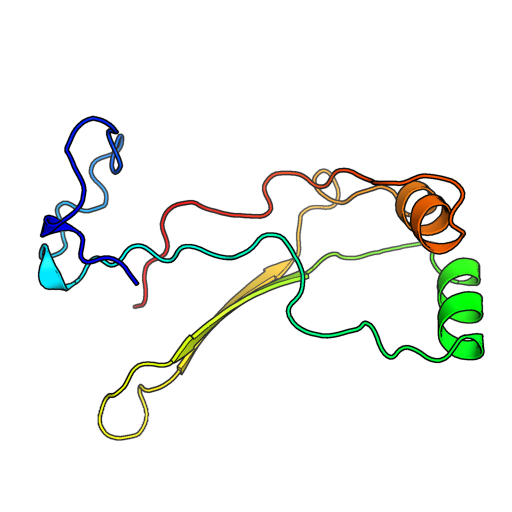 A 1 87 ? 1.981 6.947 10.604 1.00 94.12 87 CYS A O 1
ATOM 732 N N . PRO A 1 88 ? 0.398 5.894 9.391 1.00 95.06 88 PRO A N 1
ATOM 733 C CA . PRO A 1 88 ? -0.690 6.553 10.082 1.00 95.06 88 PRO A CA 1
ATOM 734 C C . PRO A 1 88 ? -0.745 6.025 11.507 1.00 95.06 88 PRO A C 1
ATOM 736 O O . PRO A 1 88 ? -0.320 4.903 11.823 1.00 95.06 88 PRO A O 1
ATOM 739 N N . LYS A 1 89 ? -1.309 6.830 12.386 1.00 94.25 89 LYS A N 1
ATOM 740 C CA . LYS A 1 89 ? -1.419 6.448 13.771 1.00 94.25 89 LYS A CA 1
ATOM 741 C C . LYS A 1 89 ? -2.518 5.393 13.961 1.00 94.25 89 LYS A C 1
ATOM 743 O O . LYS A 1 89 ? -3.569 5.483 13.325 1.00 94.25 89 LYS A O 1
ATOM 748 N N . PRO A 1 90 ? -2.340 4.407 14.863 1.00 94.88 90 PRO A N 1
ATOM 749 C CA . PRO A 1 90 ? -3.307 3.321 15.042 1.00 94.88 90 PRO A CA 1
ATOM 750 C C . PRO A 1 90 ? -4.753 3.787 15.270 1.00 94.88 90 PRO A C 1
ATOM 752 O O . PRO A 1 90 ? -5.683 3.185 14.745 1.00 94.88 90 PRO A O 1
ATOM 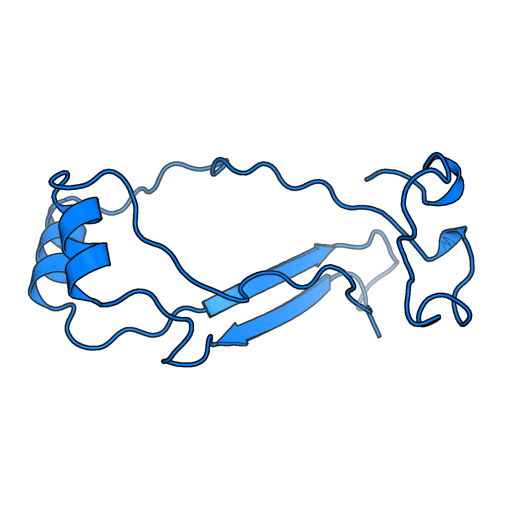755 N N . TRP A 1 91 ? -4.965 4.870 16.023 1.00 94.56 91 TRP A N 1
ATOM 756 C CA . TRP A 1 91 ? -6.305 5.402 16.291 1.00 94.56 91 TRP A CA 1
ATOM 757 C C . TRP A 1 91 ? -6.946 6.078 15.072 1.00 94.56 91 TRP A C 1
ATOM 759 O O . TRP A 1 91 ? -8.160 5.988 14.920 1.00 94.56 91 TRP A O 1
ATOM 769 N N . GLU A 1 92 ? -6.163 6.687 14.176 1.00 95.81 92 GLU A N 1
ATOM 770 C CA . GLU A 1 92 ? -6.679 7.259 12.924 1.00 95.81 92 GLU A CA 1
ATOM 771 C C . GLU A 1 92 ? -7.253 6.157 12.030 1.00 95.81 92 GLU A C 1
ATOM 773 O O . GLU A 1 92 ? -8.348 6.295 11.487 1.00 95.81 92 GLU A O 1
ATOM 778 N N . VAL A 1 93 ? -6.559 5.015 11.955 1.00 95.44 93 VAL A N 1
ATOM 779 C CA . VAL A 1 93 ? -7.049 3.829 11.242 1.00 95.44 93 VAL A CA 1
ATOM 780 C C . VAL A 1 93 ? -8.333 3.308 11.889 1.00 95.44 93 VAL A C 1
ATOM 782 O O . VAL A 1 93 ? -9.295 3.021 11.182 1.00 95.44 93 VAL A O 1
ATOM 785 N N . LYS A 1 94 ? -8.404 3.240 13.227 1.00 95.69 94 LYS A N 1
ATOM 786 C CA . LYS A 1 94 ? -9.640 2.839 13.927 1.00 95.69 94 LYS A CA 1
ATOM 787 C C . LYS A 1 94 ? -10.817 3.749 13.599 1.00 95.69 94 LYS A C 1
ATOM 789 O O . LYS A 1 94 ? -11.916 3.242 13.411 1.00 95.69 94 LYS A O 1
ATOM 794 N N . TYR A 1 95 ? -10.612 5.063 13.546 1.00 96.19 95 TYR A N 1
ATOM 795 C CA . TYR A 1 95 ? -11.686 6.006 13.237 1.00 96.19 95 TYR A CA 1
ATOM 796 C C . TYR A 1 95 ? -12.232 5.824 11.827 1.00 96.19 95 TYR A C 1
ATOM 798 O O . TYR A 1 95 ? -13.450 5.824 11.663 1.00 96.19 95 TYR A 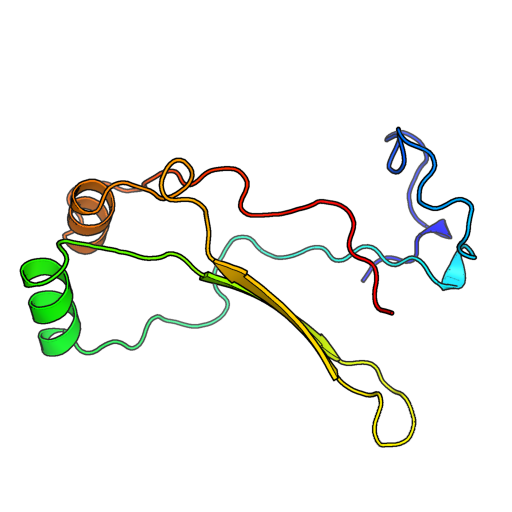O 1
ATOM 806 N N . VAL A 1 96 ? -11.364 5.565 10.847 1.00 95.81 96 VAL A N 1
ATOM 807 C CA . VAL A 1 96 ? -11.806 5.233 9.487 1.00 95.81 96 VAL A CA 1
ATOM 808 C C . VAL A 1 96 ? -12.565 3.908 9.465 1.00 95.81 96 VAL A C 1
ATOM 810 O O . VAL A 1 96 ? -13.660 3.832 8.917 1.00 95.81 96 VAL A O 1
ATOM 813 N N . LEU A 1 97 ? -12.042 2.872 10.123 1.00 94.38 97 LEU A N 1
ATOM 814 C CA . LEU A 1 97 ? -12.688 1.556 10.164 1.00 94.38 97 LEU A CA 1
ATOM 815 C C . LEU A 1 97 ? -14.032 1.550 10.911 1.00 94.38 97 LEU A C 1
ATOM 817 O O . LEU A 1 97 ? -14.900 0.748 10.583 1.00 94.38 97 LEU A O 1
ATOM 821 N N . ASN A 1 98 ? -14.210 2.439 11.889 1.00 93.88 98 ASN A N 1
ATOM 822 C CA . ASN A 1 98 ? -15.479 2.653 12.590 1.00 93.88 98 ASN A CA 1
ATOM 823 C C . ASN A 1 98 ? -16.452 3.562 11.817 1.00 93.88 98 ASN A C 1
ATOM 825 O O . ASN A 1 98 ? -17.559 3.799 12.297 1.00 93.88 98 ASN A O 1
ATOM 829 N N . GLY A 1 99 ? -16.043 4.122 10.674 1.00 93.94 99 GLY A N 1
ATOM 830 C CA . GLY A 1 99 ? -16.836 5.091 9.914 1.00 93.94 99 GLY A CA 1
ATOM 831 C C . GLY A 1 99 ? -16.972 6.460 10.590 1.00 93.94 99 GLY A C 1
ATOM 832 O O . GLY A 1 99 ? -17.868 7.224 10.254 1.00 93.94 99 GLY A O 1
ATOM 833 N N . SER A 1 100 ? -16.115 6.775 11.566 1.00 96.25 100 SER A N 1
ATOM 834 C CA . SER A 1 100 ? -16.117 8.068 12.269 1.00 96.25 100 SER A CA 1
ATOM 835 C C . SER A 1 100 ? -15.379 9.163 11.492 1.00 96.25 100 SER A C 1
ATOM 837 O O . SER A 1 100 ? -15.680 10.342 11.654 1.00 96.25 100 SER A O 1
ATOM 839 N N . THR A 1 101 ? -14.408 8.788 10.657 1.00 97.00 101 THR A N 1
ATOM 840 C CA . THR A 1 101 ? -13.690 9.686 9.741 1.00 97.00 101 THR A CA 1
ATOM 841 C C . THR A 1 101 ? -13.561 9.045 8.363 1.00 97.00 101 THR A C 1
ATOM 843 O O . THR A 1 101 ? -13.643 7.829 8.222 1.00 97.00 101 THR A O 1
ATOM 846 N N . ASN A 1 102 ? -13.329 9.862 7.334 1.00 95.88 102 ASN A N 1
ATOM 847 C CA . ASN A 1 102 ? -13.270 9.376 5.950 1.00 95.88 102 ASN A CA 1
ATOM 848 C C . ASN A 1 102 ? -11.864 8.939 5.508 1.00 95.88 102 ASN A C 1
ATOM 850 O O . ASN A 1 102 ? -11.729 8.238 4.510 1.00 95.88 102 ASN A O 1
ATOM 854 N N . SER A 1 103 ? -10.806 9.371 6.201 1.00 95.88 103 SER A N 1
ATOM 855 C CA . SER A 1 103 ? -9.428 9.136 5.757 1.00 95.88 103 SER A CA 1
ATOM 856 C C . SER A 1 103 ? -8.403 9.264 6.882 1.00 95.88 103 SER A C 1
ATOM 858 O O . SER A 1 103 ? -8.622 9.982 7.857 1.00 95.88 103 SER A O 1
ATOM 860 N N . PHE A 1 104 ? -7.242 8.648 6.671 1.00 95.19 104 PHE A N 1
ATOM 861 C CA . PHE A 1 104 ? -5.984 8.914 7.371 1.00 95.19 104 PHE A CA 1
ATOM 862 C C . PHE A 1 104 ? -4.888 9.173 6.329 1.00 95.19 104 PHE A C 1
ATOM 864 O O . PHE A 1 104 ? -5.073 8.878 5.146 1.00 95.19 104 PHE A O 1
ATOM 871 N N . ARG A 1 105 ? -3.739 9.709 6.748 1.00 93.94 105 ARG A N 1
ATOM 872 C CA . ARG A 1 105 ? -2.609 9.966 5.848 1.00 93.94 105 ARG A CA 1
ATOM 873 C C . ARG A 1 105 ? -1.409 9.110 6.233 1.00 93.94 105 ARG A C 1
ATOM 875 O O . ARG A 1 105 ? -1.060 9.015 7.402 1.00 93.94 105 ARG A O 1
ATOM 882 N N . ALA A 1 106 ? -0.791 8.508 5.227 1.00 93.31 106 ALA A N 1
ATOM 883 C CA . ALA A 1 106 ? 0.493 7.835 5.325 1.00 93.31 106 ALA A CA 1
ATOM 884 C C . ALA A 1 106 ? 1.452 8.501 4.335 1.00 93.31 106 ALA A C 1
ATOM 886 O O . ALA A 1 106 ? 1.022 8.973 3.277 1.00 93.31 106 ALA A O 1
ATOM 887 N N . TYR A 1 107 ? 2.726 8.581 4.694 1.00 93.12 107 TYR A N 1
ATOM 888 C CA . TYR A 1 107 ? 3.719 9.346 3.947 1.00 93.12 107 TYR A CA 1
ATOM 889 C C . TYR A 1 107 ? 4.698 8.436 3.220 1.00 93.12 107 TYR A C 1
ATOM 891 O O . TYR A 1 107 ? 4.812 7.246 3.508 1.00 93.12 107 TYR A O 1
ATOM 899 N N . ASN A 1 108 ? 5.358 9.008 2.211 1.00 89.56 108 ASN A N 1
ATOM 900 C CA . ASN A 1 108 ? 6.436 8.378 1.457 1.00 89.56 108 ASN A CA 1
ATOM 901 C C . ASN A 1 108 ? 6.106 6.991 0.889 1.00 89.56 108 ASN A C 1
ATOM 903 O O . ASN A 1 108 ? 7.035 6.231 0.660 1.00 89.56 108 ASN A O 1
ATOM 907 N N . ILE A 1 109 ? 4.827 6.628 0.678 1.00 86.25 109 ILE A N 1
ATOM 908 C CA . ILE A 1 109 ? 4.396 5.255 0.340 1.00 86.25 109 ILE A CA 1
ATOM 909 C C . ILE A 1 109 ? 4.973 4.794 -1.004 1.00 86.25 109 ILE A C 1
ATOM 911 O O . ILE A 1 109 ? 5.511 3.685 -1.085 1.00 86.25 109 ILE A O 1
ATOM 915 N N . ILE A 1 110 ? 4.845 5.646 -2.023 1.00 81.00 110 ILE A N 1
ATOM 916 C CA . ILE A 1 110 ? 5.150 5.361 -3.426 1.00 81.00 110 ILE A CA 1
ATOM 917 C C . ILE A 1 110 ? 6.440 6.083 -3.819 1.00 81.00 110 ILE A C 1
ATOM 919 O O . ILE A 1 110 ? 6.636 7.252 -3.489 1.00 81.00 110 ILE A O 1
ATOM 923 N N . SER A 1 111 ? 7.298 5.378 -4.548 1.00 74.81 111 SER A N 1
ATOM 924 C CA . SER A 1 111 ? 8.445 5.937 -5.260 1.00 74.81 111 SER A CA 1
ATOM 925 C C . SER A 1 111 ? 8.073 6.072 -6.734 1.00 74.81 111 SER A C 1
ATOM 927 O O . SER A 1 111 ? 7.287 5.284 -7.249 1.00 74.81 111 SER A O 1
ATOM 929 N N . TYR A 1 112 ? 8.613 7.072 -7.419 1.00 72.19 112 TYR A N 1
ATOM 930 C CA . TYR A 1 112 ? 8.233 7.348 -8.809 1.00 72.19 112 TYR A CA 1
ATOM 931 C C . TYR A 1 112 ? 9.056 6.560 -9.837 1.00 72.19 112 TYR A C 1
ATOM 933 O O . TYR A 1 112 ? 8.629 6.423 -10.978 1.00 72.19 112 TYR A O 1
ATOM 941 N N . ILE A 1 113 ? 10.208 6.017 -9.433 1.00 72.06 113 ILE A N 1
ATOM 942 C CA . ILE A 1 113 ? 11.115 5.252 -10.294 1.00 72.06 113 ILE A CA 1
ATOM 943 C C . ILE A 1 113 ? 11.413 3.916 -9.615 1.00 72.06 113 ILE A C 1
ATOM 945 O O . ILE A 1 113 ? 11.782 3.878 -8.439 1.00 72.06 113 ILE A O 1
ATOM 949 N N . TYR A 1 114 ? 11.255 2.826 -10.364 1.00 75.50 114 TYR A N 1
ATOM 950 C CA . TYR A 1 114 ? 11.551 1.467 -9.923 1.00 75.50 114 TYR A CA 1
ATOM 951 C C . TYR A 1 114 ? 12.406 0.764 -10.982 1.00 75.50 114 TYR A C 1
ATOM 953 O O . TYR A 1 114 ? 12.012 0.723 -12.145 1.00 75.50 114 TYR A O 1
ATOM 961 N N . SER A 1 115 ? 13.548 0.197 -10.576 1.00 71.50 115 SER A N 1
ATOM 962 C CA . SER A 1 115 ? 14.339 -0.706 -11.424 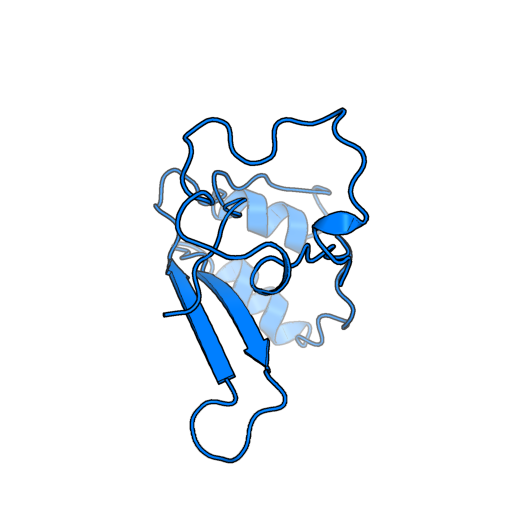1.00 71.50 115 SER A CA 1
ATOM 963 C C . SER A 1 115 ? 13.914 -2.154 -11.193 1.00 71.50 115 SER A C 1
ATOM 965 O O . SER A 1 115 ? 13.604 -2.547 -10.066 1.00 71.50 115 SER A O 1
ATOM 967 N N . CYS A 1 116 ? 13.901 -2.941 -12.264 1.00 60.62 116 CYS A N 1
ATOM 968 C CA . CYS A 1 116 ? 13.748 -4.390 -12.214 1.00 60.62 116 CYS A CA 1
ATOM 969 C C . CYS A 1 116 ? 15.070 -5.028 -12.645 1.00 60.62 116 CYS A C 1
ATOM 971 O O . CYS A 1 116 ? 15.237 -5.316 -13.832 1.00 60.62 116 CYS A O 1
ATOM 973 N N . ASP A 1 117 ? 15.974 -5.237 -11.691 1.00 58.81 117 ASP A N 1
ATOM 974 C CA . ASP A 1 117 ? 17.225 -5.975 -11.915 1.00 58.81 117 ASP A CA 1
ATOM 975 C C . ASP A 1 117 ? 16.964 -7.489 -12.088 1.00 58.81 117 ASP A C 1
ATOM 977 O O . ASP A 1 117 ? 16.060 -8.037 -11.407 1.00 58.81 117 ASP A O 1
#

Foldseek 3Di:
DAQQVPDDPPDPLCPPCPCVVDDSRQDDDDDDDPDDPDDPPDDPVRLVVCLVPQDDDKDKAKDWAADPDPPDLGIDMDMDIDDPVQDWHSVQVSCCSVVVDVDTGGPPRDDSDDDDD

Organism: Solanum verrucosum (NCBI:txid315347)

InterPro domains:
  IPR027272 Piezo family [PTHR13167] (9-110)
  IPR031334 Piezo non-specific cation channel, cap domain [PF12166] (4-111)

Solvent-accessible surface area (backbone atoms only — not comparable to full-atom values): 7992 Å² total; per-residue (Å²): 118,46,58,48,87,75,58,73,83,89,58,81,87,53,86,82,58,76,58,74,86,52,56,64,87,75,42,70,46,77,84,79,74,90,68,76,95,64,82,85,85,66,53,67,72,57,49,54,51,47,54,72,67,56,70,79,83,81,54,73,49,69,54,75,49,78,48,100,55,85,82,94,72,32,72,51,75,50,75,47,71,57,55,80,86,32,42,56,54,52,66,47,54,39,33,35,77,71,68,76,40,94,70,74,68,66,48,86,81,74,77,96,77,82,87,87,131

Secondary structure (DSSP, 8-state):
-EEGGGS-TTS-S-TT-GGGGS-TTT-EE----SS-SS-----HHHHHHHHHH-SS---EEEEEEE---SSS-SEEEEEEEPPTTTSPPHHHHHHHHTTS-S-----S---S-----